Protein 2IHD (pdb70)

Foldseek 3Di:
DLVQLVQCVVAVVSLVVDPVSLVLLLVQCVVVVQSLLVVLLVLLVVLLPDDDPVCNLVSLVVSCQQAQDVPRPSHDPFDPVLSVQLVVCSVRDDNCSCVSVSVRSSCVCRPPVSVVSCVDPSSVVSD

Organism: Homo sapiens (NCBI:txid9606)

InterPro domains:
  IPR016137 RGS domain [PF00615] (56-171)
  IPR016137 RGS domain [PR01301] (53-74)
  IPR016137 RGS domain [PR01301] (75-93)
  IPR016137 RGS domain [PR01301] (104-127)
  IPR016137 RGS domain [PR01301] (146-165)
  IPR016137 RGS domain [PS50132] (56-172)
  IPR016137 RGS domain [SM00315] (56-172)
  IPR024066 RGS, subdomain 1/3 [G3DSA:1.10.196.10] (45-82)
  IPR024066 RGS, subdomain 1/3 [G3DSA:1.10.196.10] (153-169)
  IPR034949 Regulator of G-protein signalling 8, RGS domain [cd08711] (46-170)
  IPR036305 RGS domain superfamily [SSF48097] (42-174)
  IPR044926 RGS, subdomain 2 [G3DSA:1.10.167.10] (83-152)

Nearest PDB structures (foldseek):
  2ihd-assembly1_A  TM=1.008E+00  e=7.650E-18  Homo sapiens
  5do9-assembly1_B  TM=9.988E-01  e=3.590E-16  Homo sapiens
  2ik8-assembly2_D  TM=9.817E-01  e=7.515E-13  Homo sapiens
  2af0-assembly1_A  TM=9.529E-01  e=5.272E-13  Homo sapiens
  4ekd-assembly1_B  TM=9.746E-01  e=1.967E-12  Homo sapiens

Solvent-accessible surface area: 7512 Å² total; per-residue (Å²): 120,77,82,46,3,58,104,11,48,83,42,1,78,49,0,20,86,55,113,166,0,13,46,18,0,83,41,15,0,114,84,58,170,21,43,44,18,0,50,0,32,52,25,1,54,70,2,88,162,8,222,59,104,78,102,16,65,63,54,0,69,175,13,5,104,48,7,3,32,85,160,10,105,96,77,6,125,20,64,149,152,1,43,74,35,0,68,150,52,11,123,155,32,49,73,87,2,4,69,84,0,12,40,93,0,34,30,62,0,69,151,64,4,19,38,104,0,40,168,18,163,64,12,97,100,68,126

Sequence (127 aa):
STEEATRWADSFDVLLSHKYGVAAFRRAFLKTEFSEENLEFWLACEEFKKTRSTAKLVSKKAHRIFEEFVDVQAPREVNIDFQTREATRKNLQEPSLTCFDQAQGKVHSSLMEKDSSYPRFLRSKMYLDLL

Structure (mmCIF, N/CA/C/O backbone):
data_2IHD
#
_entry.id   2IHD
#
_cell.length_a   65.967
_cell.length_b   65.967
_cell.length_c   76.377
_cell.angle_alpha   90.00
_cell.angle_beta   90.00
_cell.angle_gamma   90.00
#
_symmetry.space_group_name_H-M   'I 41'
#
loop_
_entity.id
_entity.type
_entity.pdbx_description
1 polymer 'Regulator of G-protein signaling 8'
2 non-polymer 'CHLORIDE ION'
3 water water
#
loop_
_atom_site.group_PDB
_atom_site.id
_atom_site.type_symbol
_atom_site.label_atom_id
_atom_site.label_alt_id
_atom_site.label_comp_id
_atom_site.label_asym_id
_atom_site.label_entity_id
_atom_site.label_seq_id
_atom_site.pdbx_PDB_ins_code
_atom_site.Cartn_x
_atom_site.Cartn_y
_atom_site.Cartn_z
_atom_site.occupancy
_atom_site.B_iso_or_equiv
_atom_site.auth_seq_id
_atom_site.auth_comp_id
_atom_site.auth_asym_id
_atom_site.auth_atom_id
_atom_site.pdbx_PDB_model_num
ATOM 1 N N . SER A 1 28 ? 17.546 6.275 -1.342 1.00 26.77 46 SER A N 1
ATOM 2 C CA . SER A 1 28 ? 17.014 4.895 -1.152 1.00 32.47 46 SER A CA 1
ATOM 3 C C . SER A 1 28 ? 17.416 4.010 -2.325 1.00 30.42 46 SER A C 1
ATOM 4 O O . SER A 1 28 ? 18.002 2.948 -2.125 1.00 39.44 46 SER A O 1
ATOM 7 N N . THR A 1 29 ? 17.101 4.448 -3.545 1.00 32.33 47 THR A N 1
ATOM 8 C CA . THR A 1 29 ? 17.678 3.834 -4.743 1.00 26.30 47 THR A CA 1
ATOM 9 C C . THR A 1 29 ? 19.190 4.035 -4.684 1.00 21.65 47 THR A C 1
ATOM 10 O O . THR A 1 29 ? 19.955 3.091 -4.896 1.00 19.67 47 THR A O 1
ATOM 14 N N . GLU A 1 30 ? 19.606 5.263 -4.368 1.00 16.42 48 GLU A N 1
ATOM 15 C CA . GLU A 1 30 ? 21.015 5.573 -4.109 1.00 18.07 48 GLU A CA 1
ATOM 16 C C . GLU A 1 30 ? 21.627 4.646 -3.060 1.00 16.05 48 GLU A C 1
ATOM 17 O O . GLU A 1 30 ? 22.726 4.139 -3.259 1.00 15.89 48 GLU A O 1
ATOM 20 N N . GLU A 1 31 ? 20.926 4.447 -1.942 1.00 23.68 49 GLU A N 1
ATOM 21 C CA . GLU A 1 31 ?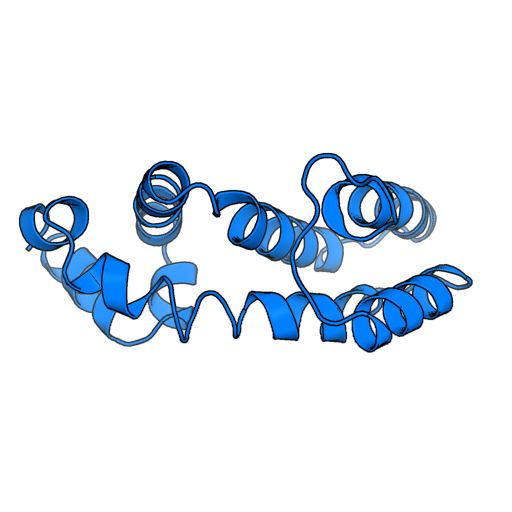 21.442 3.602 -0.860 1.00 23.86 49 GLU A CA 1
ATOM 22 C C . GLU A 1 31 ? 21.609 2.161 -1.314 1.00 22.00 49 GLU A C 1
ATOM 23 O O . GLU A 1 31 ? 22.636 1.545 -1.044 1.00 20.54 49 GLU A O 1
ATOM 29 N N . ALA A 1 32 ? 20.601 1.625 -1.997 1.00 21.90 50 ALA A N 1
ATOM 30 C CA . ALA A 1 32 ? 20.674 0.263 -2.537 1.00 18.62 50 ALA A CA 1
ATOM 31 C C . ALA A 1 32 ? 21.864 0.114 -3.487 1.00 13.37 50 ALA A C 1
ATOM 32 O O . ALA A 1 32 ? 22.564 -0.893 -3.467 1.00 12.46 50 ALA A O 1
ATOM 34 N N . THR A 1 33 ? 22.115 1.135 -4.297 1.00 11.79 51 THR A N 1
ATOM 35 C CA . THR A 1 33 ? 23.286 1.137 -5.170 1.00 13.17 51 THR A CA 1
ATOM 36 C C . THR A 1 33 ? 24.588 1.073 -4.360 1.00 15.41 51 THR A C 1
ATOM 37 O O . THR A 1 33 ? 25.528 0.380 -4.749 1.00 15.05 51 THR A O 1
ATOM 41 N N . ARG A 1 34 ? 24.623 1.786 -3.233 1.00 17.20 52 ARG A N 1
ATOM 42 C CA . ARG A 1 34 ? 25.795 1.817 -2.356 1.00 17.14 52 ARG A CA 1
ATOM 43 C C . ARG A 1 34 ? 26.170 0.441 -1.827 1.00 15.16 52 ARG A C 1
ATOM 44 O O . ARG A 1 34 ? 27.348 0.170 -1.600 1.00 17.27 52 ARG A O 1
ATOM 52 N N . TRP A 1 35 ? 25.175 -0.426 -1.621 1.00 14.05 53 TRP A N 1
ATOM 53 C CA . TRP A 1 35 ? 25.435 -1.778 -1.113 1.00 16.76 53 TRP A CA 1
ATOM 54 C C . TRP A 1 35 ? 26.364 -2.558 -2.034 1.00 11.83 53 TRP A C 1
ATOM 55 O O . TRP A 1 35 ? 27.022 -3.488 -1.587 1.00 15.20 53 TRP A O 1
ATOM 66 N N . ALA A 1 36 ? 26.408 -2.188 -3.317 1.00 10.48 54 ALA A N 1
ATOM 67 C CA . ALA A 1 36 ? 27.289 -2.846 -4.284 1.00 10.93 54 ALA A CA 1
ATOM 68 C C . ALA A 1 36 ? 28.744 -2.368 -4.199 1.00 13.52 54 ALA A C 1
ATOM 69 O O . ALA A 1 36 ? 29.591 -2.920 -4.879 1.00 11.27 54 ALA A O 1
ATOM 71 N N . ASP A 1 37 ? 29.033 -1.348 -3.385 1.00 13.96 55 ASP A N 1
ATOM 72 C CA . ASP A 1 37 ? 30.411 -0.839 -3.244 1.00 14.59 55 ASP A CA 1
ATOM 73 C C . ASP A 1 37 ? 31.370 -1.904 -2.705 1.00 13.61 55 ASP A C 1
ATOM 74 O O . ASP A 1 37 ? 32.497 -2.041 -3.188 1.00 7.71 55 ASP A O 1
ATOM 79 N N . SER A 1 38 ? 30.912 -2.626 -1.685 1.00 11.17 56 SER A N 1
ATOM 80 C CA . SER A 1 38 ? 31.641 -3.746 -1.104 1.00 9.64 56 SER A CA 1
ATOM 81 C C . SER A 1 38 ? 30.725 -4.449 -0.123 1.00 10.59 56 SER A C 1
ATOM 82 O O . SER A 1 38 ? 29.725 -3.893 0.313 1.00 7.62 56 SER A O 1
ATOM 85 N N . PHE A 1 39 ? 31.095 -5.657 0.254 1.00 10.85 57 PHE A N 1
ATOM 86 C CA . PHE A 1 39 ? 30.322 -6.400 1.224 1.00 12.26 57 PHE A CA 1
ATOM 87 C C . PHE A 1 39 ? 30.266 -5.658 2.570 1.00 9.10 57 PHE A C 1
ATOM 88 O O . PHE A 1 39 ? 29.216 -5.574 3.196 1.00 9.84 57 PHE A O 1
ATOM 96 N N . ASP A 1 40 ? 31.385 -5.063 2.982 1.00 13.64 58 ASP A N 1
ATOM 97 C CA . ASP A 1 40 ? 31.430 -4.362 4.274 1.00 14.82 58 ASP A CA 1
ATOM 98 C C . ASP A 1 40 ? 30.568 -3.100 4.274 1.00 12.71 58 ASP A C 1
ATOM 99 O O . ASP A 1 40 ? 29.992 -2.731 5.302 1.00 16.05 58 ASP A O 1
ATOM 104 N N . VAL A 1 41 ? 30.466 -2.448 3.124 1.00 10.28 59 VAL A N 1
ATOM 105 C CA . VAL A 1 41 ? 29.519 -1.349 2.965 1.00 12.60 59 VAL A CA 1
ATOM 106 C C . VAL A 1 41 ? 28.065 -1.834 3.122 1.00 9.23 59 VAL A C 1
ATOM 107 O O . VAL A 1 41 ? 27.282 -1.228 3.866 1.00 10.89 59 VAL A O 1
ATOM 111 N N . LEU A 1 42 ?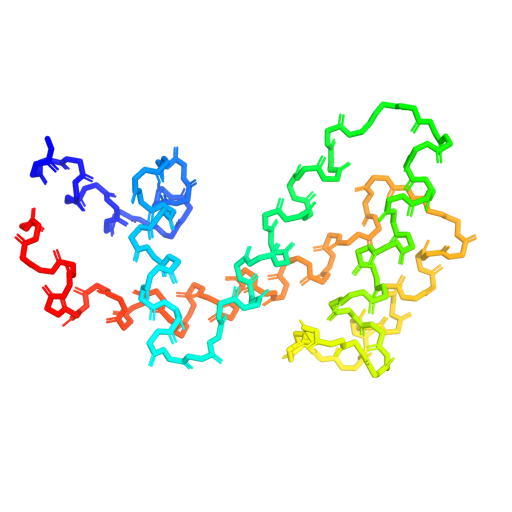 27.699 -2.930 2.454 1.00 11.85 60 LEU A N 1
ATOM 112 C CA . LEU A 1 42 ? 26.364 -3.515 2.656 1.00 10.91 60 LEU A CA 1
ATOM 113 C C . LEU A 1 42 ? 26.071 -3.750 4.137 1.00 9.99 60 LEU A C 1
ATOM 114 O O . LEU A 1 42 ? 25.007 -3.360 4.633 1.00 10.55 60 LEU A O 1
ATOM 119 N N . LEU A 1 43 ? 27.037 -4.335 4.839 1.00 10.06 61 LEU A N 1
ATOM 120 C CA . LEU A 1 43 ? 26.877 -4.693 6.249 1.00 10.26 61 LEU A CA 1
ATOM 121 C C . LEU A 1 43 ? 26.732 -3.477 7.183 1.00 9.31 61 LEU A C 1
ATOM 122 O O . LEU A 1 43 ? 26.176 -3.606 8.275 1.00 13.03 61 LEU A O 1
ATOM 127 N N . SER A 1 44 ? 27.224 -2.317 6.755 1.00 13.69 62 SER A N 1
ATOM 128 C CA . SER A 1 44 ? 27.117 -1.073 7.538 1.00 10.23 62 SER A CA 1
ATOM 129 C C . SER A 1 44 ? 25.741 -0.415 7.467 1.00 11.62 62 SER A C 1
ATOM 130 O O . SER A 1 44 ? 25.482 0.545 8.184 1.00 11.95 62 SER A O 1
ATOM 133 N N . HIS A 1 45 ? 24.870 -0.923 6.597 1.00 13.43 63 HIS A N 1
ATOM 134 C CA . HIS A 1 45 ? 23.515 -0.391 6.432 1.00 11.62 63 HIS A CA 1
ATOM 135 C C . HIS A 1 45 ? 22.500 -1.402 6.986 1.00 4.55 63 HIS A C 1
ATOM 136 O O . HIS A 1 45 ? 22.463 -2.545 6.524 1.00 10.27 63 HIS A O 1
ATOM 143 N N . LYS A 1 46 ? 21.686 -0.983 7.958 1.00 8.66 64 LYS A N 1
ATOM 144 C CA . LYS A 1 46 ? 20.658 -1.863 8.533 1.00 10.96 64 LYS A CA 1
ATOM 14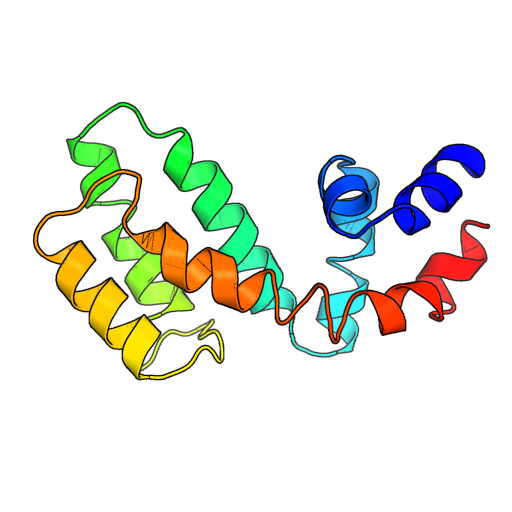5 C C . LYS A 1 46 ? 19.727 -2.477 7.475 1.00 6.68 64 LYS A C 1
ATOM 146 O O . LYS A 1 46 ? 19.416 -3.656 7.539 1.00 9.33 64 LYS A O 1
ATOM 149 N N . TYR A 1 47 ? 19.276 -1.675 6.509 1.00 12.22 65 TYR A N 1
ATOM 150 C CA . TYR A 1 47 ? 18.425 -2.210 5.438 1.00 8.95 65 TYR A CA 1
ATOM 151 C C . TYR A 1 47 ? 19.222 -3.164 4.516 1.00 7.61 65 TYR A C 1
ATOM 152 O O . TYR A 1 47 ? 18.663 -4.126 3.985 1.00 9.54 65 TYR A O 1
ATOM 161 N N . GLY A 1 48 ? 20.522 -2.902 4.356 1.00 9.62 66 GLY A N 1
ATOM 162 C CA . GLY A 1 48 ? 21.425 -3.800 3.627 1.00 10.66 66 GLY A CA 1
ATOM 163 C C . GLY A 1 48 ? 21.515 -5.168 4.276 1.00 13.03 66 GLY A C 1
ATOM 164 O O . GLY A 1 48 ? 21.331 -6.185 3.617 1.00 9.25 66 GLY A O 1
ATOM 165 N N . VAL A 1 49 ? 21.775 -5.179 5.578 1.00 9.87 67 VAL A N 1
ATOM 166 C CA . VAL A 1 49 ? 21.748 -6.416 6.365 1.00 9.43 67 VAL A CA 1
ATOM 167 C C . VAL A 1 49 ? 20.414 -7.156 6.261 1.00 9.38 67 VAL A C 1
ATOM 168 O O . VAL A 1 49 ? 20.402 -8.355 6.034 1.00 8.90 67 VAL A O 1
ATOM 172 N N . ALA A 1 50 ? 19.291 -6.446 6.407 1.00 8.64 68 ALA A N 1
ATOM 173 C CA . ALA A 1 50 ? 17.954 -7.076 6.313 1.00 7.86 68 ALA A CA 1
ATOM 174 C C . ALA A 1 50 ? 17.707 -7.726 4.951 1.00 8.86 68 ALA A C 1
ATOM 175 O O . ALA A 1 50 ? 17.173 -8.828 4.864 1.00 9.61 68 ALA A O 1
ATOM 177 N N . ALA A 1 51 ? 18.088 -7.021 3.886 1.00 10.26 69 ALA A N 1
ATOM 178 C CA . ALA A 1 51 ? 17.905 -7.513 2.529 1.00 8.99 69 ALA A CA 1
ATOM 179 C C . ALA A 1 51 ? 18.757 -8.749 2.263 1.00 9.47 69 ALA A C 1
ATOM 180 O O . ALA A 1 51 ? 18.287 -9.717 1.674 1.00 9.31 69 ALA A O 1
ATOM 182 N N . PHE A 1 52 ? 20.013 -8.689 2.707 1.00 6.39 70 PHE A N 1
ATOM 183 C CA . PHE A 1 52 ? 20.956 -9.779 2.545 1.00 8.54 70 PHE A CA 1
ATOM 184 C C . PHE A 1 52 ? 20.506 -10.990 3.341 1.00 6.01 70 PHE A C 1
ATOM 185 O O . PHE A 1 52 ? 20.620 -12.115 2.858 1.00 9.55 70 PHE A O 1
ATOM 193 N N . ARG A 1 53 ? 20.006 -10.752 4.563 1.00 7.84 71 ARG A N 1
ATOM 194 C CA A ARG A 1 53 ? 19.481 -11.785 5.450 0.50 12.39 71 ARG A CA 1
ATOM 195 C CA B ARG A 1 53 ? 19.521 -11.847 5.408 0.50 6.86 71 ARG A CA 1
ATOM 196 C C . ARG A 1 53 ? 18.370 -12.557 4.712 1.00 8.56 71 ARG A C 1
ATOM 197 O O . ARG A 1 53 ? 18.346 -13.797 4.669 1.00 11.18 71 ARG A O 1
ATOM 212 N N . ALA A 1 54 ? 17.432 -11.801 4.144 1.00 9.60 72 ALA A N 1
ATOM 213 C CA . ALA A 1 54 ? 16.313 -12.395 3.414 1.00 11.14 72 ALA A CA 1
ATOM 214 C C . ALA A 1 54 ? 16.826 -13.256 2.269 1.00 8.74 72 ALA A C 1
ATOM 215 O O . ALA A 1 54 ? 16.351 -14.360 2.064 1.00 9.82 72 ALA A O 1
ATOM 217 N N . PHE A 1 55 ? 17.789 -12.734 1.513 1.00 9.68 73 PHE A N 1
ATOM 218 C CA . PHE A 1 55 ? 18.409 -13.491 0.430 1.00 9.04 73 PHE A CA 1
ATOM 219 C C . PHE A 1 55 ? 19.036 -14.787 0.939 1.00 9.85 73 PHE A C 1
ATOM 220 O O . PHE A 1 55 ? 18.812 -15.851 0.373 1.00 10.00 73 PHE A O 1
ATOM 228 N N . LEU A 1 56 ? 19.824 -14.701 2.005 1.00 8.61 74 LEU A N 1
ATOM 229 C CA . LEU A 1 56 ? 20.490 -15.902 2.529 1.00 7.67 74 LEU A CA 1
ATOM 230 C C . LEU A 1 56 ? 19.467 -16.983 2.949 1.00 7.74 74 LEU A C 1
ATOM 231 O O . LEU A 1 56 ? 19.713 -18.171 2.771 1.00 9.21 74 LEU A O 1
ATOM 236 N N . LYS A 1 57 ? 18.326 -16.564 3.479 1.00 5.31 75 LYS A N 1
ATOM 237 C CA . LYS A 1 57 ? 17.251 -17.523 3.803 1.00 4.07 75 LYS A CA 1
ATOM 238 C C . LYS A 1 57 ? 16.835 -18.308 2.572 1.00 4.89 75 LYS A C 1
ATOM 239 O O . LYS A 1 57 ? 16.526 -19.489 2.671 1.00 7.94 75 LYS A O 1
ATOM 245 N N . THR A 1 58 ? 16.836 -17.657 1.409 1.00 5.08 76 THR A N 1
ATOM 246 C CA . THR A 1 58 ? 16.447 -18.329 0.157 1.00 6.97 76 THR A CA 1
ATOM 247 C C . THR A 1 58 ? 17.494 -19.346 -0.327 1.00 8.09 76 THR A C 1
ATOM 248 O O . THR A 1 58 ? 17.169 -20.236 -1.109 1.00 8.72 76 THR A O 1
ATOM 252 N N . GLU A 1 59 ? 18.731 -19.224 0.153 1.00 8.33 77 GLU A N 1
ATOM 253 C CA . GLU A 1 59 ? 19.818 -20.159 -0.181 1.00 8.37 77 GLU A CA 1
ATOM 254 C C . GLU A 1 59 ? 20.194 -21.055 1.002 1.00 7.48 77 GLU A C 1
ATOM 255 O O . GLU A 1 59 ? 21.183 -21.810 0.938 1.00 7.64 77 GLU A O 1
ATOM 261 N N . PHE A 1 60 ? 19.441 -20.948 2.092 1.00 5.73 78 PHE A N 1
ATOM 262 C CA . PHE A 1 60 ? 19.614 -21.809 3.252 1.00 8.35 78 PHE A CA 1
ATOM 263 C C . PHE A 1 60 ? 21.001 -21.672 3.845 1.00 13.88 78 PHE A C 1
ATOM 264 O O . PHE A 1 60 ? 21.662 -22.669 4.150 1.00 10.14 78 PHE A O 1
ATOM 272 N N . SER A 1 61 ? 21.440 -20.427 3.990 1.00 8.45 79 SER A N 1
ATOM 273 C CA . SER A 1 61 ? 22.771 -20.160 4.543 1.00 11.36 79 SER A CA 1
ATOM 274 C C . SER A 1 61 ? 22.803 -18.978 5.503 1.00 11.20 79 SER A C 1
ATOM 275 O O . SER A 1 61 ? 23.877 -18.450 5.799 1.00 11.37 79 SER A O 1
ATOM 278 N N . GLU A 1 62 ? 21.638 -18.557 5.995 1.00 8.97 80 GLU A N 1
ATOM 279 C CA . GLU A 1 62 ? 21.570 -17.373 6.836 1.00 11.51 80 GLU A CA 1
ATOM 280 C C . GLU A 1 62 ? 22.322 -17.535 8.163 1.00 10.93 80 GLU A C 1
ATOM 281 O O . GLU A 1 62 ? 22.650 -16.535 8.798 1.00 9.65 80 GLU A O 1
ATOM 287 N N . GLU A 1 63 ? 22.574 -18.783 8.582 1.00 8.44 81 GLU A N 1
ATOM 288 C CA . GLU A 1 63 ? 23.412 -19.032 9.780 1.00 9.21 81 GLU A CA 1
ATOM 289 C C . GLU A 1 63 ? 24.770 -18.305 9.686 1.00 8.58 81 GLU A C 1
ATOM 290 O O . GLU A 1 63 ? 25.315 -17.877 10.700 1.00 8.70 81 GLU A O 1
ATOM 296 N N . ASN A 1 64 ? 25.321 -18.189 8.473 1.00 8.98 82 ASN A N 1
ATOM 297 C CA . ASN A 1 64 ? 26.596 -17.481 8.310 1.00 13.83 82 ASN A CA 1
ATOM 298 C C . ASN A 1 64 ? 26.480 -16.040 8.809 1.00 11.13 82 ASN A C 1
ATOM 299 O O . ASN A 1 64 ? 27.355 -15.542 9.517 1.00 10.15 82 ASN A O 1
ATOM 304 N N . LEU A 1 65 ? 25.386 -15.380 8.444 1.00 9.87 83 LEU A N 1
ATOM 305 C CA . LEU A 1 65 ? 25.175 -13.985 8.821 1.00 10.53 83 LEU A CA 1
ATOM 306 C C . LEU A 1 65 ? 24.764 -13.871 10.284 1.00 10.24 83 LEU A C 1
ATOM 307 O O . LEU A 1 65 ? 25.193 -12.961 10.992 1.00 9.56 83 LEU A O 1
ATOM 312 N N . GLU A 1 66 ? 23.912 -14.790 10.739 1.00 8.22 84 GLU A N 1
ATOM 313 C CA . GLU A 1 66 ? 23.530 -14.840 12.161 1.00 6.72 84 GLU A CA 1
ATOM 314 C C . GLU A 1 66 ? 24.764 -14.977 13.066 1.00 5.90 84 GLU A C 1
ATOM 315 O O . GLU A 1 66 ? 24.896 -14.261 14.084 1.00 8.58 84 GLU A O 1
ATOM 321 N N . PHE A 1 67 ? 25.686 -15.853 12.687 1.00 7.08 85 PHE A N 1
ATOM 322 C CA . PHE A 1 67 ? 26.921 -16.023 13.439 1.00 8.72 85 PHE A CA 1
ATOM 323 C C . PHE A 1 67 ? 27.770 -14.750 13.379 1.00 9.60 85 PHE A C 1
ATOM 324 O O . PHE A 1 67 ? 28.291 -14.283 14.395 1.00 9.74 85 PHE A O 1
ATOM 332 N N . TRP A 1 68 ? 27.927 -14.197 12.183 1.00 8.35 86 TRP A N 1
ATOM 333 C CA . TRP A 1 68 ? 28.740 -12.981 12.037 1.00 8.73 86 TRP A CA 1
ATOM 334 C C . TRP A 1 68 ? 28.213 -11.836 12.926 1.00 10.04 86 TRP A C 1
ATOM 335 O O . TRP A 1 68 ? 28.996 -11.159 13.629 1.00 8.47 86 TRP A O 1
ATOM 346 N N . LEU A 1 69 ? 26.895 -11.635 12.910 1.00 9.10 87 LEU A N 1
ATOM 347 C CA . LEU A 1 69 ? 26.265 -10.589 13.707 1.00 7.00 87 LEU A CA 1
ATOM 348 C C . LEU A 1 69 ? 26.367 -10.859 15.216 1.00 8.74 87 LEU A C 1
ATOM 349 O O . LEU A 1 69 ? 26.550 -9.906 16.009 1.00 10.61 87 LEU A O 1
ATOM 354 N N . ALA A 1 70 ? 26.217 -12.126 15.603 1.00 8.45 88 ALA A N 1
ATOM 355 C CA . ALA A 1 70 ? 26.411 -12.516 17.007 1.00 11.12 88 ALA A CA 1
ATOM 356 C C . ALA A 1 70 ? 27.826 -12.168 17.485 1.00 8.07 88 ALA A C 1
ATOM 357 O O . ALA A 1 70 ? 28.018 -11.698 18.623 1.00 5.88 88 ALA A O 1
ATOM 359 N N . CYS A 1 71 ? 28.821 -12.397 16.629 1.00 4.89 89 CYS A N 1
ATOM 360 C CA . CYS A 1 71 ? 30.207 -12.045 16.968 1.00 3.89 89 CYS A CA 1
ATOM 361 C C . CYS A 1 71 ? 30.369 -10.539 17.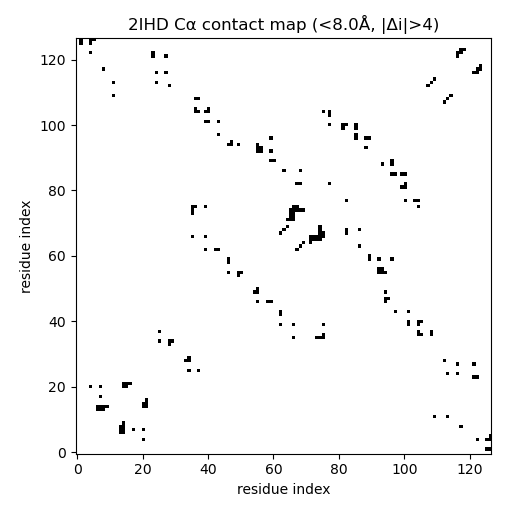127 1.00 4.66 89 CYS A C 1
ATOM 362 O O . CYS A 1 71 ? 31.066 -10.077 18.016 1.00 6.48 89 CYS A O 1
ATOM 365 N N . GLU A 1 72 ? 29.695 -9.776 16.273 1.00 4.71 90 GLU A N 1
ATOM 366 C CA . GLU A 1 72 ? 29.764 -8.322 16.372 1.00 8.82 90 GLU A CA 1
ATOM 367 C C . GLU A 1 72 ? 29.186 -7.854 17.709 1.00 9.48 90 GLU A C 1
ATOM 368 O O . GLU A 1 72 ? 29.763 -6.983 18.376 1.00 13.16 90 GLU A O 1
ATOM 374 N N . GLU A 1 73 ? 28.069 -8.451 18.115 1.00 6.34 91 GLU A N 1
ATOM 375 C CA . GLU A 1 73 ? 27.443 -8.129 19.402 1.00 8.50 91 GLU A CA 1
ATOM 376 C C . GLU A 1 73 ? 28.345 -8.567 20.550 1.00 6.03 91 GLU A C 1
ATOM 377 O O . GLU A 1 73 ? 28.511 -7.831 21.542 1.00 9.25 91 GLU A O 1
ATOM 380 N N . PHE A 1 74 ? 28.942 -9.753 20.407 1.00 6.72 92 PHE A N 1
ATOM 381 C CA . PHE A 1 74 ? 29.867 -10.275 21.420 1.00 5.36 92 PHE A CA 1
ATOM 382 C C . PHE A 1 74 ? 30.998 -9.292 21.726 1.00 7.61 92 PHE A C 1
ATOM 383 O O . PHE A 1 74 ? 31.383 -9.117 22.894 1.00 7.89 92 PHE A O 1
ATOM 391 N N . LYS A 1 75 ? 31.528 -8.643 20.686 1.00 3.84 93 LYS A N 1
ATOM 392 C CA . LYS A 1 75 ? 32.642 -7.706 20.821 1.00 7.89 93 LYS A CA 1
ATOM 393 C C . LYS A 1 75 ? 32.317 -6.426 21.608 1.00 3.71 93 LYS A C 1
ATOM 394 O O . LYS A 1 75 ? 33.232 -5.717 22.028 1.00 5.22 93 LYS A O 1
ATOM 400 N N . LYS A 1 76 ? 31.029 -6.157 21.824 1.00 5.07 94 LYS A N 1
ATOM 401 C CA . LYS A 1 76 ? 30.588 -5.038 22.629 1.00 6.12 94 LYS A CA 1
ATOM 402 C C . LYS A 1 76 ? 30.512 -5.350 24.112 1.00 4.10 94 LYS A C 1
ATOM 403 O O . LYS A 1 76 ? 30.220 -4.461 24.903 1.00 5.48 94 LYS A O 1
ATOM 409 N N . THR A 1 77 ? 30.826 -6.584 24.494 1.00 2.03 95 THR A N 1
ATOM 410 C CA . THR A 1 77 ? 30.691 -7.024 25.876 1.00 3.26 95 THR A CA 1
ATOM 411 C C . THR A 1 77 ? 31.748 -6.384 26.772 1.00 3.72 95 THR A C 1
ATOM 412 O O . THR A 1 77 ? 32.919 -6.325 26.411 1.00 3.67 95 THR A O 1
ATOM 416 N N . ARG A 1 78 ? 31.315 -5.907 27.928 1.00 3.80 96 ARG A N 1
ATOM 417 C CA . ARG A 1 78 ? 32.194 -5.239 28.886 1.00 2.00 96 ARG A CA 1
ATOM 418 C C . ARG A 1 78 ? 32.415 -6.160 30.066 1.00 7.18 96 ARG A C 1
ATOM 419 O O . ARG A 1 78 ? 33.559 -6.510 30.369 1.00 12.10 96 ARG A O 1
ATOM 427 N N . SER A 1 79 ? 31.319 -6.590 30.687 1.00 4.55 97 SER A N 1
ATOM 428 C CA . SER A 1 79 ? 31.356 -7.529 31.828 1.00 4.41 97 SER A CA 1
ATOM 429 C C . SER A 1 79 ? 32.058 -8.836 31.499 1.00 5.46 97 SER A C 1
ATOM 430 O O . SER A 1 79 ? 31.702 -9.514 30.529 1.00 4.53 97 SER A O 1
ATOM 433 N N . THR A 1 80 ? 33.031 -9.212 32.323 1.00 3.10 98 THR A N 1
ATOM 434 C CA . THR A 1 80 ? 33.790 -10.452 32.075 1.00 4.33 98 THR A CA 1
ATOM 435 C C . THR A 1 80 ? 32.937 -11.716 32.348 1.00 4.68 98 THR A C 1
ATOM 436 O O . THR A 1 80 ? 33.069 -12.727 31.664 1.00 7.49 98 THR A O 1
ATOM 440 N N . ALA A 1 81 ? 32.011 -11.632 33.290 1.00 4.18 99 ALA A N 1
ATOM 441 C CA . ALA A 1 81 ? 31.071 -12.740 33.534 1.00 2.84 99 ALA A CA 1
ATOM 442 C C . ALA A 1 81 ? 30.136 -12.973 32.343 1.00 5.74 99 ALA A C 1
ATOM 443 O O . ALA A 1 81 ? 29.872 -14.108 31.953 1.00 4.61 99 ALA A O 1
ATOM 445 N N . LYS A 1 82 ? 29.624 -11.884 31.776 1.00 4.85 100 LYS A N 1
ATOM 446 C CA . LYS A 1 82 ? 28.759 -11.959 30.594 1.00 3.40 100 LYS A CA 1
ATOM 447 C C . LYS A 1 82 ? 29.576 -12.444 29.398 1.00 5.57 100 LYS A C 1
ATOM 448 O O . LYS A 1 82 ? 29.092 -13.230 28.585 1.00 5.48 100 LYS A O 1
ATOM 454 N N . LEU A 1 83 ? 30.806 -11.958 29.280 1.00 4.67 101 LEU A N 1
ATOM 455 C CA . LEU A 1 83 ? 31.697 -12.392 28.201 1.00 3.89 101 LEU A CA 1
ATOM 456 C C . LEU A 1 83 ? 31.800 -13.931 28.166 1.00 4.74 101 LEU A C 1
ATOM 457 O O . LEU A 1 83 ? 31.623 -14.552 27.120 1.00 5.84 101 LEU A O 1
ATOM 462 N N . VAL A 1 84 ? 32.053 -14.533 29.328 1.00 3.97 102 VAL A N 1
ATOM 463 C CA . VAL A 1 84 ? 32.193 -15.986 29.419 1.00 5.11 102 VAL A CA 1
ATOM 464 C C . VAL A 1 84 ? 30.895 -16.715 29.048 1.00 6.57 102 VAL A C 1
ATOM 465 O O . VAL A 1 84 ? 30.888 -17.615 28.201 1.00 5.62 102 VAL A O 1
ATOM 469 N N . SER A 1 85 ? 29.776 -16.314 29.641 1.00 4.22 103 SER A N 1
ATOM 470 C CA . SER A 1 85 ? 28.514 -17.023 29.348 1.00 6.06 103 SER A CA 1
ATOM 471 C C . SER A 1 85 ? 28.120 -16.849 27.867 1.00 5.59 103 SER A C 1
ATOM 472 O O . SER A 1 85 ? 27.706 -17.810 27.194 1.00 5.66 103 SER A O 1
ATOM 475 N N . LYS A 1 86 ? 28.273 -15.636 27.341 1.00 4.89 104 LYS A N 1
ATOM 476 C CA A LYS A 1 86 ? 27.885 -15.371 25.944 0.50 3.92 104 LYS A CA 1
ATOM 477 C CA B LYS A 1 86 ? 27.903 -15.351 25.951 0.50 6.91 104 LYS A CA 1
ATOM 478 C C . LYS A 1 86 ? 28.796 -16.126 24.973 1.00 6.17 104 LYS A C 1
ATOM 479 O O . LYS A 1 86 ? 28.325 -16.627 23.952 1.00 5.22 104 LYS A O 1
ATOM 490 N N . ALA A 1 87 ? 30.090 -16.228 25.290 1.00 2.93 105 ALA A N 1
ATOM 491 C CA . ALA A 1 87 ? 31.034 -16.986 24.447 1.00 2.00 105 ALA A CA 1
ATOM 492 C C . ALA A 1 87 ? 30.586 -18.457 24.345 1.00 5.46 105 ALA A C 1
ATOM 493 O O . ALA A 1 87 ? 30.527 -19.032 23.256 1.00 6.11 105 ALA A O 1
ATOM 495 N N . HIS A 1 88 ? 30.225 -19.056 25.476 1.00 6.20 106 HIS A N 1
ATOM 496 C CA . HIS A 1 88 ? 29.754 -20.445 25.446 1.00 4.43 106 HIS A CA 1
ATOM 497 C C . HIS A 1 88 ? 28.459 -20.616 24.656 1.00 3.23 106 HIS A C 1
ATOM 498 O O . HIS A 1 88 ? 28.312 -21.604 23.959 1.00 6.79 106 HIS A O 1
ATOM 505 N N . ARG A 1 89 ? 27.534 -19.663 24.753 1.00 3.02 107 ARG A N 1
ATOM 506 C CA . ARG A 1 89 ? 26.268 -19.773 24.025 1.00 2.14 107 ARG A CA 1
ATOM 507 C C . ARG A 1 89 ? 26.481 -19.706 22.514 1.00 2.00 107 ARG A C 1
ATOM 508 O O . ARG A 1 89 ? 25.918 -20.516 21.755 1.00 4.11 107 ARG A O 1
ATOM 516 N N . ILE A 1 90 ? 27.315 -18.763 22.093 1.00 6.56 108 ILE A N 1
ATOM 517 C CA . ILE A 1 90 ? 27.593 -18.550 20.668 1.00 6.18 108 ILE A CA 1
ATOM 518 C C . ILE A 1 90 ? 28.355 -19.754 20.127 1.00 4.35 108 ILE A C 1
ATOM 519 O O . ILE A 1 90 ? 27.992 -20.287 19.078 1.00 5.20 108 ILE A O 1
ATOM 524 N N . PHE A 1 91 ? 29.372 -20.213 20.848 1.00 3.02 109 PHE A N 1
ATOM 525 C CA . PHE A 1 91 ? 30.121 -21.416 20.451 1.00 3.71 109 PHE A CA 1
ATOM 526 C C . PHE A 1 91 ? 29.198 -22.623 20.273 1.00 5.58 109 PHE A C 1
ATOM 527 O O . PHE A 1 91 ? 29.282 -23.345 19.265 1.00 4.22 109 PHE A O 1
ATOM 535 N N . GLU A 1 92 ? 28.314 -22.838 21.247 1.00 4.45 110 GLU A N 1
ATOM 536 C CA . GLU A 1 92 ? 27.410 -24.001 21.227 1.00 3.92 110 GLU A CA 1
ATOM 537 C C . GLU A 1 92 ? 26.377 -23.923 20.098 1.00 4.32 110 GLU A C 1
ATOM 538 O O . GLU A 1 92 ? 25.990 -24.945 19.515 1.00 4.38 110 GLU A O 1
ATOM 544 N N . GLU A 1 93 ? 25.976 -22.714 19.745 1.00 3.55 111 GLU A N 1
ATOM 545 C CA . GLU A 1 93 ? 24.942 -22.531 18.725 1.00 4.87 111 GLU A CA 1
ATOM 546 C C . GLU A 1 93 ? 25.478 -22.673 17.294 1.00 6.36 111 GLU A C 1
ATOM 547 O O . GLU A 1 93 ? 24.763 -23.182 16.412 1.00 6.14 111 GLU A O 1
ATOM 553 N N . PHE A 1 94 ? 26.709 -22.202 17.065 1.00 4.18 112 PHE A N 1
ATOM 554 C CA . PHE A 1 94 ? 27.223 -22.063 15.700 1.00 2.00 112 PHE A CA 1
ATOM 555 C C . PHE A 1 94 ? 28.481 -22.866 15.380 1.00 6.85 112 PHE A C 1
ATOM 556 O O . PHE A 1 94 ? 28.750 -23.142 14.207 1.00 5.79 112 PHE A O 1
ATOM 564 N N . VAL A 1 95 ? 29.293 -23.179 16.392 1.00 4.86 113 VAL A N 1
ATOM 565 C CA . VAL A 1 95 ? 30.650 -23.642 16.121 1.00 5.03 113 VAL A CA 1
ATOM 566 C C . VAL A 1 95 ? 30.886 -25.088 16.533 1.00 5.35 113 VAL A C 1
ATOM 567 O O . VAL A 1 95 ? 31.560 -25.833 15.827 1.00 5.57 113 VAL A O 1
ATOM 571 N N . ASP A 1 96 ? 30.317 -25.491 17.660 1.00 6.46 114 ASP A N 1
ATOM 572 C CA . ASP A 1 96 ? 30.657 -26.777 18.228 1.00 10.52 114 ASP A CA 1
ATOM 573 C C . ASP A 1 96 ? 30.065 -27.885 17.375 1.00 10.65 114 ASP A C 1
ATOM 574 O O . ASP A 1 96 ? 29.187 -27.667 16.524 1.00 4.12 114 ASP A O 1
ATOM 579 N N . VAL A 1 97 ? 30.603 -29.068 17.604 1.00 11.68 115 VAL A N 1
ATOM 580 C CA . VAL A 1 97 ? 30.004 -30.293 17.172 1.00 11.12 115 VAL A CA 1
ATOM 581 C C . VAL A 1 97 ? 28.543 -30.271 17.598 1.00 21.36 115 VAL A C 1
ATOM 582 O O . VAL A 1 97 ? 28.190 -29.907 18.742 1.00 13.63 115 VAL A O 1
ATOM 586 N N . GLN A 1 98 ? 27.693 -30.613 16.643 1.00 7.53 116 GLN A N 1
ATOM 587 C CA . GLN A 1 98 ? 26.254 -30.670 16.873 1.00 7.52 116 GLN A CA 1
ATOM 588 C C . GLN A 1 98 ? 25.547 -29.303 17.031 1.00 2.81 116 GLN A C 1
ATOM 589 O O . GLN A 1 98 ? 24.366 -29.278 17.332 1.00 4.86 116 GLN A O 1
ATOM 595 N N . ALA A 1 99 ? 26.233 -28.186 16.741 1.00 3.66 117 ALA A N 1
ATOM 596 C CA . ALA A 1 99 ? 25.589 -26.881 16.746 1.00 4.83 117 ALA A CA 1
ATOM 597 C C . ALA A 1 99 ? 24.329 -26.884 15.864 1.00 5.97 117 ALA A C 1
ATOM 598 O O . ALA A 1 99 ? 24.383 -27.288 14.699 1.00 5.10 117 ALA A O 1
ATOM 600 N N . PRO A 1 100 ? 23.192 -26.418 16.409 1.00 5.38 118 PRO A N 1
ATOM 601 C CA . PRO A 1 100 ? 21.963 -26.368 15.616 1.00 4.77 118 PRO A CA 1
ATOM 602 C C . PRO A 1 100 ? 22.054 -25.443 14.410 1.00 3.82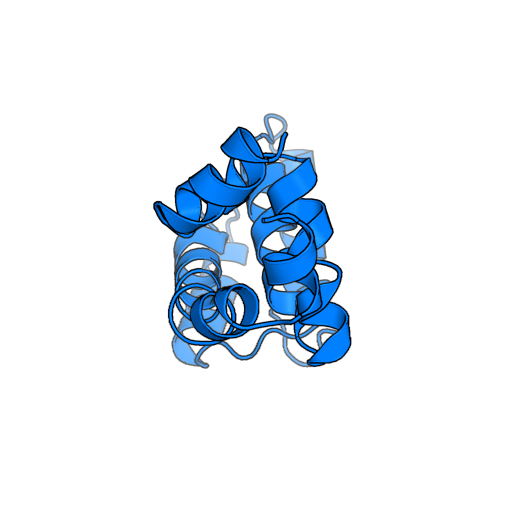 118 PRO A C 1
ATOM 603 O O . PRO A 1 100 ? 21.389 -25.678 13.407 1.00 8.06 118 PRO A O 1
ATOM 607 N N . ARG A 1 101 ? 22.876 -24.405 14.493 1.00 5.05 119 ARG A N 1
ATOM 608 C CA . ARG A 1 101 ? 23.079 -23.480 13.390 1.00 5.48 119 ARG A CA 1
ATOM 609 C C . ARG A 1 101 ? 24.549 -23.486 12.964 1.00 5.78 119 ARG A C 1
ATOM 610 O O . ARG A 1 101 ? 25.156 -22.454 12.624 1.00 5.83 119 ARG A O 1
ATOM 618 N N . GLU A 1 102 ? 25.095 -24.697 12.912 1.00 7.53 120 GLU A N 1
ATOM 619 C CA . GLU A 1 102 ? 26.489 -24.916 12.577 1.00 8.41 120 GLU A CA 1
ATOM 620 C C . GLU A 1 102 ? 26.890 -24.180 11.302 1.00 5.32 120 GLU A C 1
ATOM 621 O O . GLU A 1 102 ? 26.196 -24.252 10.274 1.00 6.63 120 GLU A O 1
ATOM 627 N N . VAL A 1 103 ? 27.996 -23.450 11.391 1.00 4.32 121 VAL A N 1
ATOM 628 C CA . VAL A 1 103 ? 28.594 -22.802 10.228 1.00 2.33 121 VAL A CA 1
ATOM 629 C C . VAL A 1 103 ? 29.697 -23.709 9.648 1.00 6.09 121 VAL A C 1
ATOM 630 O O . VAL A 1 103 ? 30.487 -24.299 10.377 1.00 6.60 121 VAL A O 1
ATOM 634 N N . ASN A 1 104 ? 29.736 -23.814 8.323 1.00 12.41 122 ASN A N 1
ATOM 635 C CA . ASN A 1 104 ? 30.694 -24.687 7.646 1.00 8.25 122 ASN A CA 1
ATOM 636 C C . ASN A 1 104 ? 32.069 -24.044 7.438 1.00 6.55 122 ASN A C 1
ATOM 637 O O . ASN A 1 104 ? 32.515 -23.852 6.308 1.00 13.99 122 ASN A O 1
ATOM 642 N N . ILE A 1 105 ? 32.722 -23.742 8.557 1.00 6.42 123 ILE A N 1
ATOM 643 C CA . ILE A 1 105 ? 34.105 -23.295 8.604 1.00 10.95 123 ILE A CA 1
ATOM 644 C C . ILE A 1 105 ? 35.001 -24.524 8.713 1.00 6.04 123 ILE A C 1
ATOM 645 O O . ILE A 1 105 ? 34.535 -25.599 9.091 1.00 7.61 123 ILE A O 1
ATOM 650 N N . ASP A 1 106 ? 36.282 -24.368 8.386 1.00 6.19 124 ASP A N 1
ATOM 651 C CA . ASP A 1 106 ? 37.221 -25.483 8.441 1.00 12.34 124 ASP A CA 1
ATOM 652 C C . ASP A 1 106 ? 37.412 -25.998 9.871 1.00 6.97 124 ASP A C 1
ATOM 653 O O . ASP A 1 106 ? 37.252 -25.259 10.844 1.00 3.30 124 ASP A O 1
ATOM 658 N N . PHE A 1 107 ? 37.783 -27.267 9.972 1.00 9.14 125 PHE A N 1
ATOM 659 C CA . PHE A 1 107 ? 37.866 -27.968 11.246 1.00 5.08 125 PHE A CA 1
ATOM 660 C C . PHE A 1 107 ? 38.960 -27.391 12.152 1.00 16.23 125 PHE A C 1
ATOM 661 O O . PHE A 1 107 ? 38.779 -27.286 13.360 1.00 8.41 125 PHE A O 1
ATOM 669 N N . GLN A 1 108 ? 40.089 -27.002 11.566 1.00 2.69 126 GLN A N 1
ATOM 670 C CA . GLN A 1 108 ? 41.157 -26.374 12.347 1.00 8.22 126 GLN A CA 1
ATOM 671 C C . GLN A 1 108 ? 40.717 -25.068 13.000 1.00 6.76 126 GLN A C 1
ATOM 672 O O . GLN A 1 108 ? 41.118 -24.788 14.126 1.00 2.51 126 GLN A O 1
ATOM 678 N N . THR A 1 109 ? 39.908 -24.266 12.308 1.00 4.78 127 THR A N 1
ATOM 679 C CA . THR A 1 109 ? 39.397 -23.014 12.892 1.00 3.20 127 THR A CA 1
ATOM 680 C C . THR A 1 109 ? 38.425 -23.325 14.009 1.00 5.23 127 THR A C 1
ATOM 681 O O . THR A 1 109 ? 38.478 -22.707 15.061 1.00 6.36 127 THR A O 1
ATOM 685 N N . ARG A 1 110 ? 37.576 -24.324 13.810 1.00 7.19 128 ARG A N 1
ATOM 686 C CA . ARG A 1 110 ? 36.705 -24.742 14.905 1.00 5.79 128 ARG A CA 1
ATOM 687 C C . ARG A 1 110 ? 37.508 -25.145 16.147 1.00 6.74 128 ARG A C 1
ATOM 688 O O . ARG A 1 110 ? 37.193 -24.730 17.251 1.00 4.85 128 ARG A O 1
ATOM 696 N N . GLU A 1 111 ? 38.563 -25.935 15.980 1.00 4.06 129 GLU A N 1
ATOM 697 C CA . GLU A 1 111 ? 39.318 -26.383 17.135 1.00 2.00 129 GLU A CA 1
ATOM 698 C C . GLU A 1 111 ? 40.142 -25.259 17.760 1.00 9.87 129 GLU A C 1
ATOM 699 O O . GLU A 1 111 ? 40.331 -25.242 18.977 1.00 9.07 129 GLU A O 1
ATOM 705 N N . ALA A 1 112 ? 40.635 -24.329 16.936 1.00 3.55 130 ALA A N 1
ATOM 706 C CA . ALA A 1 112 ? 41.307 -23.137 17.469 1.00 8.52 130 ALA A CA 1
ATOM 707 C C . ALA A 1 112 ? 40.327 -22.358 18.330 1.00 11.57 130 ALA A C 1
ATOM 708 O O . ALA A 1 112 ? 40.686 -21.856 19.408 1.00 6.01 130 ALA A O 1
ATOM 710 N N . THR A 1 113 ? 39.081 -22.282 17.857 1.00 4.69 131 THR A N 1
ATOM 711 C CA . THR A 1 113 ? 38.026 -21.555 18.562 1.00 4.70 131 THR A CA 1
ATOM 712 C C . THR A 1 113 ? 37.702 -22.250 19.893 1.00 4.17 131 THR A C 1
ATOM 713 O O . THR A 1 113 ? 37.597 -21.589 20.935 1.00 6.07 131 THR A O 1
ATOM 717 N N . ARG A 1 114 ? 37.597 -23.576 19.868 1.00 8.28 132 ARG A N 1
ATOM 718 C CA . ARG A 1 114 ? 37.407 -24.369 21.097 1.00 6.16 132 ARG A CA 1
ATOM 719 C C . ARG A 1 114 ? 38.524 -24.127 22.125 1.00 6.82 132 ARG A C 1
ATOM 720 O O . ARG A 1 114 ? 38.245 -24.001 23.310 1.00 6.51 132 ARG A O 1
ATOM 728 N N . LYS A 1 115 ? 39.774 -24.048 21.666 1.00 5.30 133 LYS A N 1
ATOM 729 C CA . LYS A 1 115 ? 40.916 -23.748 22.548 1.00 4.39 133 LYS A CA 1
ATOM 730 C C . LYS A 1 115 ? 40.795 -22.339 23.125 1.00 4.40 133 LYS A C 1
ATOM 731 O O . LYS A 1 115 ? 41.015 -22.118 24.341 1.00 5.93 133 LYS A O 1
ATOM 737 N N . ASN A 1 116 ? 40.422 -21.390 22.265 1.00 3.25 134 ASN A N 1
ATOM 738 C CA . ASN A 1 116 ? 40.200 -20.016 22.710 1.00 9.75 134 ASN A CA 1
ATOM 739 C C . ASN A 1 116 ? 39.183 -19.961 23.833 1.00 6.59 134 ASN A C 1
ATOM 740 O O . ASN A 1 116 ? 39.351 -19.199 24.783 1.00 9.03 134 ASN A O 1
ATOM 745 N N . LEU A 1 117 ? 38.132 -20.778 23.719 1.00 8.50 135 LEU A N 1
ATOM 746 C CA . LEU A 1 117 ? 37.025 -20.793 24.677 1.00 9.40 135 LEU A CA 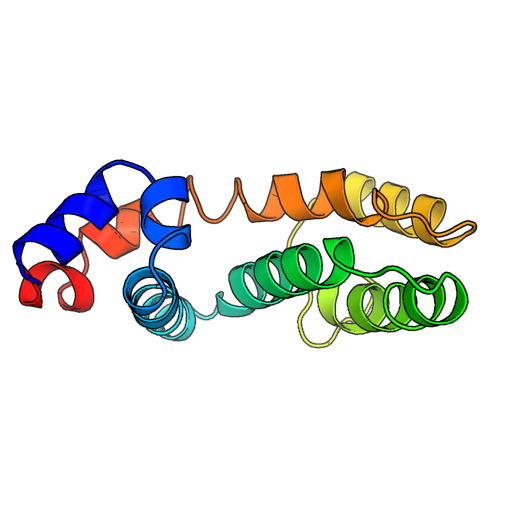1
ATOM 747 C C . LEU A 1 117 ? 37.421 -21.312 26.074 1.00 9.41 135 LEU A C 1
ATOM 748 O O . LEU A 1 117 ? 36.675 -21.144 27.050 1.00 8.45 135 LEU A O 1
ATOM 753 N N . GLN A 1 118 ? 38.604 -21.919 26.196 1.00 5.93 136 GLN A N 1
ATOM 754 C CA . GLN A 1 118 ? 39.095 -22.372 27.507 1.00 7.50 136 GLN A CA 1
ATOM 755 C C . GLN A 1 118 ? 39.434 -21.189 28.420 1.00 13.49 136 GLN A C 1
ATOM 756 O O . GLN A 1 118 ? 39.267 -21.275 29.635 1.00 12.52 136 GLN A O 1
ATOM 762 N N . GLU A 1 119 ? 39.878 -20.082 27.825 1.00 9.28 137 GLU A N 1
ATOM 763 C CA . GLU A 1 119 ? 40.014 -18.802 28.533 1.00 15.47 137 GLU A CA 1
ATOM 764 C C . GLU A 1 119 ? 39.423 -17.688 27.669 1.00 12.20 137 GLU A C 1
ATOM 765 O O . GLU A 1 119 ? 40.142 -16.991 26.955 1.00 9.42 137 GLU A O 1
ATOM 771 N N . PRO A 1 120 ? 38.089 -17.523 27.714 1.00 8.24 138 PRO A N 1
ATOM 772 C CA . PRO A 1 120 ? 37.464 -16.625 26.745 1.00 9.72 138 PRO A CA 1
ATOM 773 C C . PRO A 1 120 ? 37.916 -15.166 26.867 1.00 7.32 138 PRO A C 1
ATOM 774 O O . PRO A 1 120 ? 38.111 -14.664 27.978 1.00 6.54 138 PRO A O 1
ATOM 778 N N . SER A 1 121 ? 38.057 -14.514 25.721 1.00 4.54 139 SER A N 1
ATOM 779 C CA . SER A 1 121 ? 38.345 -13.082 25.612 1.00 6.98 139 SER A CA 1
ATOM 780 C C . SER A 1 121 ? 37.545 -12.528 24.431 1.00 2.00 139 SER A C 1
ATOM 781 O O . SER A 1 121 ? 36.919 -13.293 23.682 1.00 3.25 139 SER A O 1
ATOM 784 N N . LEU A 1 122 ? 37.632 -11.210 24.223 1.00 6.75 140 LEU A N 1
ATOM 785 C CA . LEU A 1 122 ? 36.918 -10.557 23.121 1.00 6.18 140 LEU A CA 1
ATOM 786 C C . LEU A 1 122 ? 37.388 -10.986 21.730 1.00 4.72 140 LEU A C 1
ATOM 787 O O . LEU A 1 122 ? 36.668 -10.788 20.771 1.00 7.41 140 LEU A O 1
ATOM 792 N N . THR A 1 123 ? 38.554 -11.622 21.637 1.00 5.09 141 THR A N 1
ATOM 793 C CA . THR A 1 123 ? 39.072 -12.106 20.347 1.00 11.61 141 THR A CA 1
ATOM 794 C C . THR A 1 123 ? 38.764 -13.590 20.064 1.00 8.05 141 THR A C 1
ATOM 795 O O . THR A 1 123 ? 39.189 -14.127 19.042 1.00 7.87 141 THR A O 1
ATOM 799 N N . CYS A 1 124 ? 38.003 -14.227 20.953 1.00 6.54 142 CYS A N 1
ATOM 800 C CA . CYS A 1 124 ? 37.668 -15.647 20.893 1.00 8.36 142 CYS A CA 1
ATOM 801 C C . CYS A 1 124 ? 37.232 -16.115 19.504 1.00 6.87 142 CYS A C 1
ATOM 802 O O . CYS A 1 124 ? 37.689 -17.146 19.020 1.00 6.95 142 CYS A O 1
ATOM 805 N N . PHE A 1 125 ? 36.374 -15.325 18.860 1.00 5.80 143 PHE A N 1
ATOM 806 C CA . PHE A 1 125 ? 35.798 -15.706 17.573 1.00 7.87 143 PHE A CA 1
ATOM 807 C C . PHE A 1 125 ? 36.398 -15.031 16.345 1.00 6.90 143 PHE A C 1
ATOM 808 O O . PHE A 1 125 ? 35.877 -15.219 15.245 1.00 7.99 143 PHE A O 1
ATOM 816 N N . ASP A 1 126 ? 37.479 -14.272 16.502 1.00 6.20 144 ASP A N 1
ATOM 817 C CA . ASP A 1 126 ? 38.023 -13.520 15.373 1.00 6.99 144 ASP A CA 1
ATOM 818 C C . ASP A 1 126 ? 38.299 -14.400 14.150 1.00 8.62 144 ASP A C 1
ATOM 819 O O . ASP A 1 126 ? 37.934 -14.044 13.018 1.00 7.60 144 ASP A O 1
ATOM 824 N N . GLN A 1 127 ? 38.954 -15.537 14.367 1.00 7.07 145 GLN A N 1
ATOM 825 C CA . GLN A 1 127 ? 39.347 -16.390 13.263 1.00 10.02 145 GLN A CA 1
ATOM 826 C C . GLN A 1 127 ? 38.082 -16.979 12.587 1.00 4.87 145 GLN A C 1
ATOM 827 O O . GLN A 1 127 ? 37.929 -16.928 11.361 1.00 7.84 145 GLN A O 1
ATOM 833 N N . ALA A 1 128 ? 37.164 -17.473 1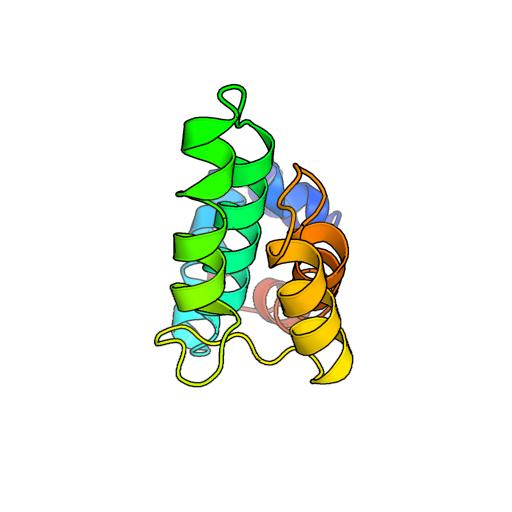3.406 1.00 5.92 146 ALA A N 1
ATOM 834 C CA . ALA A 1 128 ? 35.932 -18.090 12.899 1.00 6.05 146 ALA A CA 1
ATOM 835 C C . ALA A 1 128 ? 35.060 -17.058 12.178 1.00 6.32 146 ALA A C 1
ATOM 836 O O . ALA A 1 128 ? 34.495 -17.361 11.117 1.00 7.11 146 ALA A O 1
ATOM 838 N N . GLN A 1 129 ? 34.943 -15.864 12.761 1.00 7.06 147 GLN A N 1
ATOM 839 C CA . GLN A 1 129 ? 34.171 -14.781 12.155 1.00 4.04 147 GLN A CA 1
ATOM 840 C C . GLN A 1 129 ? 34.792 -14.393 10.822 1.00 5.89 147 GLN A C 1
ATOM 841 O O . GLN A 1 129 ? 34.099 -14.174 9.830 1.00 6.94 147 GLN A O 1
ATOM 847 N N . GLY A 1 130 ? 36.117 -14.326 10.787 1.00 6.70 148 GLY A N 1
ATOM 848 C CA . GLY A 1 130 ? 36.839 -14.046 9.543 1.00 7.89 148 GLY A CA 1
ATOM 849 C C . GLY A 1 130 ? 36.532 -15.032 8.434 1.00 8.81 148 GLY A C 1
ATOM 850 O O . GLY A 1 130 ? 36.310 -14.639 7.271 1.00 7.52 148 GLY A O 1
ATOM 851 N N . LYS A 1 131 ? 36.471 -16.314 8.789 1.00 7.96 149 LYS A N 1
ATOM 852 C CA . LYS A 1 131 ? 36.162 -17.363 7.807 1.00 11.23 149 LYS A CA 1
ATOM 853 C C . LYS A 1 131 ? 34.726 -17.242 7.257 1.00 9.09 149 LYS A C 1
ATOM 854 O O . LYS A 1 131 ? 34.503 -17.396 6.041 1.00 7.92 149 LYS A O 1
ATOM 860 N N . VAL A 1 132 ? 33.756 -16.953 8.119 1.00 4.78 150 VAL A N 1
ATOM 861 C CA . VAL A 1 132 ? 32.351 -16.839 7.629 1.00 7.72 150 VAL A CA 1
ATOM 862 C C . VAL A 1 132 ? 32.162 -15.565 6.826 1.00 6.87 150 VAL A C 1
ATOM 863 O O . VAL A 1 132 ? 31.370 -15.528 5.896 1.00 7.44 150 VAL A O 1
ATOM 867 N N . HIS A 1 133 ? 32.887 -14.512 7.201 1.00 7.42 151 HIS A N 1
ATOM 868 C CA . HIS A 1 133 ? 32.878 -13.267 6.445 1.00 6.44 151 HIS A CA 1
ATOM 869 C C . HIS A 1 133 ? 33.322 -13.547 5.014 1.00 6.96 151 HIS A C 1
ATOM 870 O O . HIS A 1 133 ? 32.687 -13.081 4.057 1.00 8.09 151 HIS A O 1
ATOM 877 N N . SER A 1 134 ? 34.407 -14.315 4.881 1.00 7.27 152 SER A N 1
ATOM 878 C CA A SER A 1 134 ? 34.976 -14.673 3.577 0.50 10.78 152 SER A CA 1
ATOM 879 C CA B SER A 1 134 ? 34.965 -14.654 3.565 0.50 11.54 152 SER A CA 1
ATOM 880 C C . SER A 1 134 ? 34.021 -15.518 2.736 1.00 6.87 152 SER A C 1
ATOM 881 O O . SER A 1 134 ? 33.882 -15.308 1.517 1.00 12.08 152 SER A O 1
ATOM 886 N N . LEU A 1 135 ? 33.376 -16.489 3.375 1.00 9.37 153 LEU A N 1
ATOM 887 C CA . LEU A 1 135 ? 32.371 -17.317 2.688 1.00 10.69 153 LEU A CA 1
ATOM 888 C C . LEU A 1 135 ? 31.255 -16.461 2.092 1.00 13.93 153 LEU A C 1
ATOM 889 O O . LEU A 1 135 ? 30.881 -16.638 0.926 1.00 15.53 153 LEU A O 1
ATOM 894 N N . MET A 1 136 ? 30.726 -15.545 2.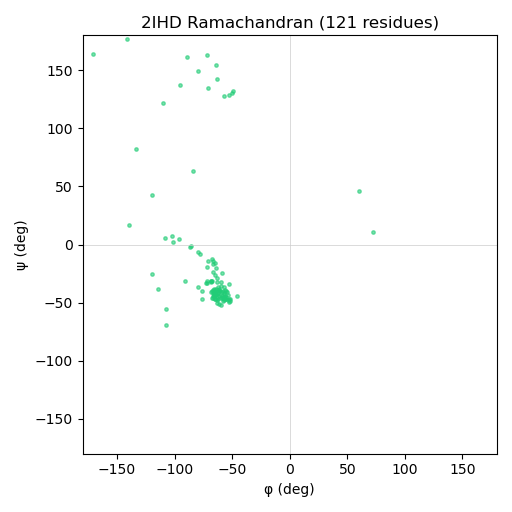900 1.00 7.15 154 MET A N 1
ATOM 895 C CA . MET A 1 136 ? 29.682 -14.627 2.437 1.00 4.64 154 MET A CA 1
ATOM 896 C C . MET A 1 136 ? 30.167 -13.670 1.342 1.00 5.67 154 MET A C 1
ATOM 897 O O . MET A 1 136 ? 29.493 -13.465 0.330 1.00 5.15 154 MET A O 1
ATOM 902 N N . GLU A 1 137 ? 31.329 -13.053 1.551 1.00 18.29 155 GLU A N 1
ATOM 903 C CA . GLU A 1 137 ? 31.859 -12.072 0.590 1.00 17.14 155 GLU A CA 1
ATOM 904 C C . GLU A 1 137 ? 32.146 -12.682 -0.789 1.00 23.51 155 GLU A C 1
ATOM 905 O O . GLU A 1 137 ? 31.937 -12.036 -1.821 1.00 25.51 155 GLU A O 1
ATOM 911 N N . LYS A 1 138 ? 32.620 -13.921 -0.797 1.00 20.57 156 LYS A N 1
ATOM 912 C CA . LYS A 1 138 ? 33.081 -14.575 -2.030 1.00 21.02 156 LYS A CA 1
ATOM 913 C C . LYS A 1 138 ? 31.987 -15.348 -2.753 1.00 24.24 156 LYS A C 1
ATOM 914 O O . LYS A 1 138 ? 32.025 -15.488 -3.987 1.00 22.81 156 LYS A O 1
ATOM 920 N N . ASP A 1 139 ? 31.041 -15.886 -1.987 1.00 21.81 157 ASP A N 1
ATOM 921 C CA . ASP A 1 139 ? 30.013 -16.758 -2.554 1.00 24.18 157 ASP A CA 1
ATOM 922 C C . ASP A 1 139 ? 28.640 -16.073 -2.616 1.00 22.71 157 ASP A C 1
ATOM 923 O O . ASP A 1 139 ? 28.168 -15.725 -3.702 1.00 24.97 157 ASP A O 1
ATOM 928 N N . SER A 1 140 ? 28.026 -15.835 -1.462 1.00 19.81 158 SER A N 1
ATOM 929 C CA A SER A 1 140 ? 26.653 -15.298 -1.372 0.50 20.51 158 SER A CA 1
ATOM 930 C CA B SER A 1 140 ? 26.645 -15.335 -1.458 0.50 20.47 158 SER A CA 1
ATOM 931 C C . SER A 1 140 ? 26.472 -13.861 -1.853 1.00 25.61 158 SER A C 1
ATOM 932 O O . SER A 1 140 ? 25.472 -13.521 -2.493 1.00 23.16 158 SER A O 1
ATOM 937 N N . TYR A 1 141 ? 27.412 -12.998 -1.485 1.00 23.58 159 TYR A N 1
ATOM 938 C CA . TYR A 1 141 ? 27.310 -11.572 -1.809 1.00 23.06 159 TYR A CA 1
ATOM 939 C C . TYR A 1 141 ? 27.246 -11.312 -3.329 1.00 20.00 159 TYR A C 1
ATOM 940 O O . TYR A 1 141 ? 26.337 -10.608 -3.786 1.00 20.28 159 TYR A O 1
ATOM 949 N N . PRO A 1 142 ? 28.192 -11.864 -4.131 1.00 21.73 160 PRO A N 1
ATOM 950 C CA . PRO A 1 142 ? 28.061 -11.696 -5.588 1.00 23.12 160 PRO A CA 1
ATOM 951 C C . PRO A 1 142 ? 26.726 -12.197 -6.138 1.00 20.79 160 PRO A C 1
ATOM 952 O O . PRO A 1 142 ? 26.158 -11.558 -7.016 1.00 21.68 160 PRO A O 1
ATOM 956 N N . ARG A 1 143 ? 26.229 -13.322 -5.621 1.00 19.78 161 ARG A N 1
ATOM 957 C CA . ARG A 1 143 ? 24.928 -13.851 -6.040 1.00 18.89 161 ARG A CA 1
ATOM 958 C C . ARG A 1 143 ? 23.766 -12.920 -5.657 1.00 17.81 161 ARG A C 1
ATOM 959 O O . ARG A 1 143 ? 22.851 -12.720 -6.456 1.00 17.78 161 ARG A O 1
ATOM 967 N N . PHE A 1 144 ? 23.838 -12.349 -4.455 1.00 18.66 162 PHE A N 1
ATOM 968 C CA . PHE A 1 144 ? 22.848 -11.380 -3.992 1.00 19.72 162 PHE A CA 1
ATOM 969 C C . PHE A 1 144 ? 22.711 -10.210 -4.976 1.00 19.36 162 PHE A C 1
ATOM 970 O O . PHE A 1 144 ? 21.595 -9.774 -5.305 1.00 19.00 162 PHE A O 1
ATOM 978 N N . LEU A 1 145 ? 23.851 -9.695 -5.435 1.00 18.54 163 LEU A N 1
ATOM 979 C CA . LEU A 1 145 ? 23.861 -8.538 -6.347 1.00 21.12 163 LEU A CA 1
ATOM 980 C C . LEU A 1 145 ? 23.258 -8.816 -7.741 1.00 19.19 163 LEU A C 1
ATOM 981 O O . LEU A 1 145 ? 22.946 -7.873 -8.482 1.00 18.56 163 LEU A O 1
ATOM 986 N N . ARG A 1 146 ? 23.110 -10.094 -8.106 1.00 19.43 164 ARG A N 1
ATOM 987 C CA . ARG A 1 146 ? 22.441 -10.483 -9.360 1.00 22.49 164 ARG A CA 1
ATOM 988 C C . ARG A 1 146 ? 20.994 -10.957 -9.140 1.00 22.82 164 ARG A C 1
ATOM 989 O O . ARG A 1 146 ? 20.308 -11.341 -10.099 1.00 19.95 164 ARG A O 1
ATOM 997 N N . SER A 1 147 ? 20.521 -10.919 -7.895 1.00 17.60 165 SER A N 1
ATOM 998 C CA . SER A 1 147 ? 19.186 -11.424 -7.559 1.00 20.08 165 SER A CA 1
ATOM 999 C C . SER A 1 147 ? 18.107 -10.409 -7.921 1.00 19.74 165 SER A C 1
ATOM 1000 O O . SER A 1 147 ? 18.358 -9.200 -7.889 1.00 22.51 165 SER A O 1
ATOM 1003 N N . LYS A 1 148 ? 16.912 -10.897 -8.276 1.00 24.71 166 LYS A N 1
ATOM 1004 C CA . LYS A 1 148 ? 15.778 -9.999 -8.555 1.00 24.61 166 LYS A CA 1
ATOM 1005 C C . LYS A 1 148 ? 15.397 -9.217 -7.291 1.00 22.87 166 LYS A C 1
ATOM 1006 O O . LYS A 1 148 ? 14.970 -8.067 -7.377 1.00 22.77 166 LYS A O 1
ATOM 1012 N N . MET A 1 149 ? 15.572 -9.847 -6.128 1.00 30.29 167 MET A N 1
ATOM 1013 C CA . MET A 1 149 ? 15.381 -9.183 -4.834 1.00 30.91 167 MET A CA 1
ATOM 1014 C C . MET A 1 149 ? 16.179 -7.869 -4.745 1.00 30.26 167 MET A C 1
ATOM 1015 O O . MET A 1 149 ? 15.632 -6.844 -4.346 1.00 26.38 167 MET A O 1
ATOM 1020 N N . TYR A 1 150 ? 17.460 -7.904 -5.106 1.00 25.03 168 TYR A N 1
ATOM 1021 C CA . TYR A 1 150 ? 18.311 -6.705 -5.061 1.00 24.56 168 TYR A CA 1
ATOM 1022 C C . TYR A 1 150 ? 18.033 -5.749 -6.232 1.00 26.10 168 TYR A C 1
ATOM 1023 O O . TYR A 1 150 ? 17.885 -4.530 -6.045 1.00 24.91 168 TYR A O 1
ATOM 1032 N N . LEU A 1 151 ? 17.960 -6.299 -7.440 1.00 22.39 169 LEU A N 1
ATOM 1033 C CA . LEU A 1 151 ? 17.837 -5.475 -8.646 1.00 23.45 169 LEU A CA 1
ATOM 1034 C C . LEU A 1 151 ? 16.520 -4.690 -8.692 1.00 24.50 169 LEU A C 1
ATOM 1035 O O . LEU A 1 151 ? 16.457 -3.633 -9.309 1.00 28.17 169 LEU A O 1
ATOM 1040 N N . ASP A 1 152 ? 15.485 -5.192 -8.020 1.00 25.88 170 ASP A N 1
ATOM 1041 C CA . ASP A 1 152 ? 14.198 -4.479 -7.911 1.00 24.42 170 ASP A CA 1
ATOM 1042 C C . ASP A 1 152 ? 14.265 -3.233 -7.015 1.00 25.03 170 ASP A C 1
ATOM 1043 O O . ASP A 1 152 ? 13.347 -2.392 -7.029 1.00 21.68 170 ASP A O 1
ATOM 1048 N N . LEU A 1 153 ? 15.342 -3.116 -6.243 1.00 23.37 171 LEU A N 1
ATOM 1049 C CA . LEU A 1 153 ? 15.625 -1.912 -5.456 1.00 26.97 171 LEU A CA 1
ATOM 1050 C C . LEU A 1 153 ? 16.387 -0.854 -6.261 1.00 31.72 171 LEU A C 1
ATOM 1051 O O . LEU A 1 153 ? 16.650 0.236 -5.746 1.00 35.87 171 LEU A O 1
ATOM 1056 N N . LEU A 1 154 ? 16.721 -1.177 -7.515 1.00 36.21 172 LEU A N 1
ATOM 1057 C CA . LEU A 1 154 ? 17.627 -0.378 -8.361 1.00 31.60 172 LEU A CA 1
ATOM 1058 C C . LEU A 1 154 ? 19.032 -0.285 -7.748 1.00 37.36 172 LEU A C 1
ATOM 1059 O O . LEU A 1 154 ? 19.630 -1.303 -7.357 1.00 28.33 172 LEU A O 1
#

CATH classification: 1.10.196.10 (+1 more: 1.10.167.10)

GO terms:
  GO:0005096 GTPase activator activity (F, IDA)
  GO:0043547 positive regulation of GTPase activity (P, IDA)
  GO:0003924 GTPase activity (F, TAS)
  GO:0005886 plasma membrane (C, TAS)
  GO:0007186 G protein-coupled receptor signaling pathway (P, TAS)
  GO:0005515 protein binding (F, IPI)

Radius of gyration: 15.56 Å; Cα contacts (8 Å, |Δi|>4): 124; chains: 1; bounding box: 27×36×43 Å

B-factor: mean 16.51, std 11.68, range [2.0, 57.23]

Secondary structure (DSSP, 8-state):
-HHHHHHTTS-HHHHHTSHHHHHHHHHHHHHTT-THHHHHHHHHHHHTT---HHHHHHHHHHHIIIIISTT-TT-----HHHHHHHHHHTTS--TTTTHHHHHHHHHHIIIIIHHHHHTSHHHHTT-